Protein AF-A0A7C2HCQ6-F1 (afdb_monomer_lite)

Sequence (163 aa):
MRPAAFLVMFLLFVQFVPFASAVTVEEADDAVAHAGSDLGSAFAAVAEAEAAGADVSTLLAKLDIAGGFLSDAYAALKAGDYENAFSFAVACSGAVDGVAADAARLKLDAEEARAGSFVWALVGSSVGLVLLVVFGLLGWRLLRKWYFKRVLGMRPEVGGVSD

Foldseek 3Di:
DDVVVVVVVVVVVVVVPPPPPDQDLVNLVVLLVVLVVLLVVLVVLLVVLVVLVFDCVVLVVLSVVLVVLSVVLVVCSVVVNSVSNNVSSVVSNVSSVCSSVVSVVRSVVSVVVVVVVVVCVVVVVVVVVVVVVVCVVVVVVVCVVVVVVVVVVPPDPPPPDDD

Secondary structure (DSSP, 8-state):
--HHHHHHHHHHHHTTS----PPPHHHHHHHHHHHHHHHHHHHHHHHHHHHTT---HHHHHHHHHHHHHHHHHHHHHHHT-HHHHHHHHHHHHHHHTTHHHHHHHHHHHHHHHHHHHHHHHHHHHHHHHHHHHHHHHHHHHHHHHHHHHHHHT----------

Structure (mmCIF, N/CA/C/O backbone):
data_AF-A0A7C2HCQ6-F1
#
_entry.id   AF-A0A7C2HCQ6-F1
#
loop_
_atom_site.group_PDB
_atom_site.id
_atom_site.type_symbol
_atom_site.label_atom_id
_atom_site.label_alt_id
_atom_site.label_comp_id
_atom_site.label_asym_id
_atom_site.label_entity_id
_atom_site.label_seq_id
_atom_site.pdbx_PDB_ins_code
_atom_site.Cartn_x
_atom_site.Cartn_y
_atom_site.Cartn_z
_atom_site.occupancy
_atom_site.B_iso_or_equiv
_atom_site.auth_seq_id
_atom_site.auth_comp_id
_atom_site.auth_asym_id
_atom_site.auth_atom_id
_atom_site.pdbx_PDB_model_num
ATOM 1 N N . MET A 1 1 ? 53.998 -7.161 -37.633 1.00 54.50 1 MET A N 1
ATOM 2 C CA . MET A 1 1 ? 52.783 -7.263 -36.791 1.00 54.50 1 MET A CA 1
ATOM 3 C C . MET A 1 1 ? 51.918 -8.382 -37.352 1.00 54.50 1 MET A C 1
ATOM 5 O O . MET A 1 1 ? 51.656 -8.374 -38.546 1.00 54.50 1 MET A O 1
ATOM 9 N N . ARG A 1 2 ? 51.609 -9.417 -36.559 1.00 65.19 2 ARG A N 1
ATOM 10 C CA . ARG A 1 2 ? 50.979 -10.657 -37.053 1.00 65.19 2 ARG A CA 1
ATOM 11 C C . ARG A 1 2 ? 49.454 -10.457 -37.114 1.00 65.19 2 ARG A C 1
ATOM 13 O O . ARG A 1 2 ? 48.881 -10.189 -36.061 1.00 65.19 2 ARG A O 1
ATOM 20 N N . PRO A 1 3 ? 48.786 -10.612 -38.273 1.00 70.31 3 PRO A N 1
ATOM 21 C CA . PRO A 1 3 ? 47.335 -10.395 -38.402 1.00 70.31 3 PRO A CA 1
ATOM 22 C C . PRO A 1 3 ? 46.515 -11.334 -37.501 1.00 70.31 3 PRO A C 1
ATOM 24 O O . PRO A 1 3 ? 45.436 -10.977 -37.041 1.00 70.31 3 PRO A O 1
ATOM 27 N N . ALA A 1 4 ? 47.083 -12.493 -37.152 1.00 72.69 4 ALA A N 1
ATOM 28 C CA . ALA A 1 4 ? 46.506 -13.431 -36.196 1.00 72.69 4 ALA A CA 1
ATOM 29 C C . ALA A 1 4 ? 46.321 -12.835 -34.786 1.00 72.69 4 ALA A C 1
ATOM 31 O O . ALA A 1 4 ? 45.363 -13.179 -34.107 1.00 72.69 4 ALA A O 1
ATOM 32 N N . ALA A 1 5 ? 47.192 -11.917 -34.348 1.00 74.25 5 ALA A N 1
ATOM 33 C CA . ALA A 1 5 ? 47.087 -11.317 -33.017 1.00 74.25 5 ALA A CA 1
ATOM 34 C C . ALA A 1 5 ? 45.884 -10.366 -32.905 1.00 74.25 5 ALA A C 1
ATOM 36 O O . ALA A 1 5 ? 45.216 -10.342 -31.877 1.00 74.25 5 ALA A O 1
ATOM 37 N N . PHE A 1 6 ? 45.565 -9.639 -33.981 1.00 72.75 6 PHE A N 1
ATOM 38 C CA . PHE A 1 6 ? 44.369 -8.794 -34.040 1.00 72.75 6 PHE A CA 1
ATOM 39 C C . PHE A 1 6 ? 43.086 -9.625 -34.018 1.00 72.75 6 PHE A C 1
ATOM 41 O O . PHE A 1 6 ? 42.143 -9.270 -33.322 1.00 72.75 6 PHE A O 1
ATOM 48 N N . LEU A 1 7 ? 43.077 -10.755 -34.727 1.00 74.19 7 LEU A N 1
ATOM 49 C CA . LEU A 1 7 ? 41.935 -11.670 -34.772 1.00 74.19 7 LEU A CA 1
ATOM 50 C C . LEU A 1 7 ? 41.643 -12.293 -33.400 1.00 74.19 7 LEU A C 1
ATOM 52 O O . LEU A 1 7 ? 40.492 -12.350 -32.980 1.00 74.19 7 LEU A O 1
ATOM 56 N N . VAL A 1 8 ? 42.689 -12.693 -32.672 1.00 76.56 8 VAL A N 1
ATOM 57 C CA . VAL A 1 8 ? 42.560 -13.231 -31.308 1.00 76.56 8 VAL A CA 1
ATOM 58 C C . VAL A 1 8 ? 42.100 -12.152 -30.325 1.00 76.56 8 VAL A C 1
ATOM 60 O O . VAL A 1 8 ? 41.233 -12.415 -29.497 1.00 76.56 8 VAL A O 1
ATOM 63 N N . MET A 1 9 ? 42.618 -10.925 -30.439 1.00 70.81 9 MET A N 1
ATOM 64 C CA . MET A 1 9 ? 42.192 -9.809 -29.589 1.00 70.81 9 MET A CA 1
ATOM 65 C C . MET A 1 9 ? 40.730 -9.415 -29.848 1.00 70.81 9 MET A C 1
ATOM 67 O O . MET A 1 9 ? 39.992 -9.161 -28.902 1.00 70.81 9 MET A O 1
ATOM 71 N N . PHE A 1 10 ? 40.291 -9.430 -31.110 1.00 71.75 10 PHE A N 1
ATOM 72 C CA . PHE A 1 10 ? 38.901 -9.174 -31.491 1.00 71.75 10 PHE A CA 1
ATOM 73 C C . PHE A 1 10 ? 37.954 -10.265 -30.969 1.00 71.75 10 PHE A C 1
ATOM 75 O O . PHE A 1 10 ? 36.915 -9.952 -30.397 1.00 71.75 10 PHE A O 1
ATOM 82 N N . LEU A 1 11 ? 38.342 -11.542 -31.076 1.00 71.44 11 LEU A N 1
ATOM 83 C CA . LEU A 1 11 ? 37.563 -12.664 -30.540 1.00 71.44 11 LEU A CA 1
ATOM 84 C C . LEU A 1 11 ? 37.445 -12.632 -29.009 1.00 71.44 11 LEU A C 1
ATOM 86 O O . LEU A 1 11 ? 36.380 -12.940 -28.485 1.00 71.44 11 LEU A O 1
ATOM 90 N N . LEU A 1 12 ? 38.496 -12.222 -28.292 1.00 66.56 12 LEU A N 1
ATOM 91 C CA . LEU A 1 12 ? 38.440 -12.035 -26.837 1.00 66.56 12 LEU A CA 1
ATOM 92 C C . LEU A 1 12 ? 37.546 -10.852 -26.434 1.00 66.56 12 LEU A C 1
ATOM 94 O O . LEU A 1 12 ? 36.890 -10.915 -25.399 1.00 66.56 12 LEU A O 1
ATOM 98 N N . PHE A 1 13 ? 37.479 -9.804 -27.257 1.00 61.22 13 PHE A N 1
ATOM 99 C CA . PHE A 1 13 ? 36.619 -8.644 -27.012 1.00 61.22 13 PHE A CA 1
ATOM 100 C C . PHE A 1 13 ? 35.128 -8.981 -27.182 1.00 61.22 13 PHE A C 1
ATOM 102 O O . PHE A 1 13 ? 34.304 -8.514 -26.403 1.00 61.22 13 PHE A O 1
ATOM 109 N N . VAL A 1 14 ? 34.784 -9.854 -28.139 1.00 63.81 14 VAL A N 1
ATOM 110 C CA . VAL A 1 14 ? 33.405 -10.345 -28.349 1.00 63.81 14 VAL A CA 1
ATOM 111 C C . VAL A 1 14 ? 32.900 -11.175 -27.159 1.00 63.81 14 VAL A C 1
ATOM 113 O O . VAL A 1 14 ? 31.718 -11.119 -26.841 1.00 63.81 14 VAL A O 1
ATOM 116 N N . GLN A 1 15 ? 33.787 -11.887 -26.455 1.00 60.22 15 GLN A N 1
ATOM 117 C CA . GLN A 1 15 ? 33.441 -12.648 -25.240 1.00 60.22 15 GLN A CA 1
ATOM 118 C C . GLN A 1 15 ? 33.200 -11.754 -24.011 1.00 60.22 15 GLN A C 1
ATOM 120 O O . GLN A 1 15 ? 32.630 -12.210 -23.024 1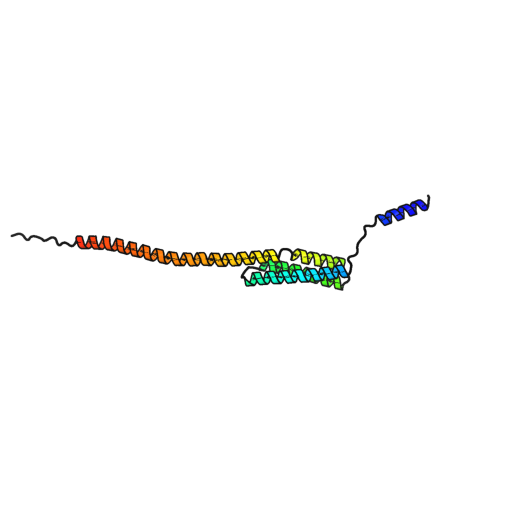.00 60.22 15 GLN A O 1
ATOM 125 N N . PHE A 1 16 ? 33.649 -10.496 -24.055 1.00 57.06 16 PHE A N 1
ATOM 126 C CA . PHE A 1 16 ? 33.486 -9.515 -22.978 1.00 57.06 16 PHE A CA 1
ATOM 127 C C . PHE A 1 16 ? 32.298 -8.575 -23.185 1.00 57.06 16 PHE A C 1
ATOM 129 O O . PHE A 1 16 ? 32.064 -7.708 -22.343 1.00 57.06 16 PHE A O 1
ATOM 136 N N . VAL A 1 17 ? 31.548 -8.726 -24.281 1.00 61.12 17 VAL A N 1
ATOM 137 C CA . VAL A 1 17 ? 30.305 -7.978 -24.459 1.00 61.12 17 VAL A CA 1
ATOM 138 C C . VAL A 1 17 ? 29.316 -8.518 -23.423 1.00 61.12 17 VAL A C 1
ATOM 140 O O . VAL A 1 17 ? 28.982 -9.704 -23.490 1.00 61.12 17 VAL A O 1
ATOM 143 N N . PRO A 1 18 ? 28.866 -7.709 -22.443 1.00 58.19 18 PRO A N 1
ATOM 144 C CA . PRO A 1 18 ? 27.803 -8.143 -21.556 1.00 58.19 18 PRO A CA 1
ATOM 145 C C . PRO A 1 18 ? 26.610 -8.502 -22.438 1.00 58.19 18 PRO A C 1
ATOM 147 O O . PRO A 1 18 ? 26.225 -7.726 -23.314 1.00 58.19 18 PRO A O 1
ATOM 150 N N . PHE A 1 19 ? 26.082 -9.707 -22.248 1.00 49.09 19 PHE A N 1
ATOM 151 C CA . PHE A 1 19 ? 24.878 -10.164 -22.920 1.00 49.09 19 PHE A CA 1
ATOM 152 C C . PHE A 1 19 ? 23.746 -9.234 -22.475 1.00 49.09 19 PHE A C 1
ATOM 154 O O . PHE A 1 19 ? 23.185 -9.394 -21.395 1.00 49.09 19 PHE A O 1
ATOM 161 N N . ALA A 1 20 ? 23.493 -8.187 -23.258 1.00 56.12 20 ALA A N 1
ATOM 162 C CA . ALA A 1 20 ? 22.317 -7.357 -23.110 1.00 56.12 20 ALA A CA 1
ATOM 163 C C . ALA A 1 20 ? 21.147 -8.231 -23.559 1.00 56.12 20 ALA A C 1
ATOM 165 O O . ALA A 1 20 ? 20.859 -8.336 -24.751 1.00 56.12 20 ALA A O 1
ATOM 166 N N . SER A 1 21 ? 20.553 -8.951 -22.609 1.00 57.12 21 SER A N 1
ATOM 167 C CA . SER A 1 21 ? 19.263 -9.590 -22.820 1.00 57.12 21 SER A CA 1
ATOM 168 C C . SER A 1 21 ? 18.273 -8.469 -23.090 1.00 57.12 21 SER A C 1
ATOM 170 O O . SER A 1 21 ? 17.903 -7.746 -22.173 1.00 57.12 21 SER 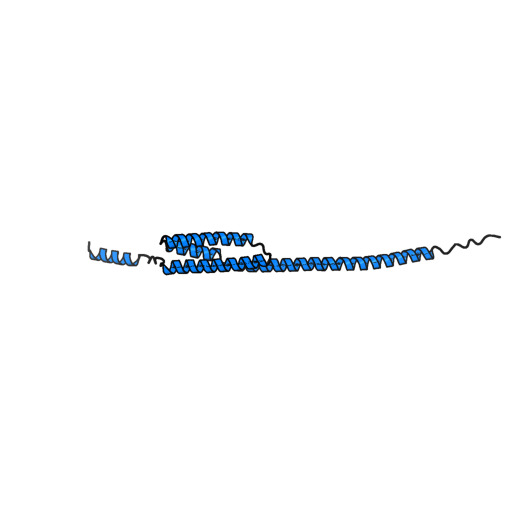A O 1
ATOM 172 N N . ALA A 1 22 ? 17.916 -8.269 -24.355 1.00 66.88 22 ALA A N 1
ATOM 173 C CA . ALA A 1 22 ? 16.817 -7.387 -24.696 1.00 66.88 22 ALA A CA 1
ATOM 174 C C . ALA A 1 22 ? 15.544 -7.983 -24.090 1.00 66.88 22 ALA A C 1
ATOM 176 O O . ALA A 1 22 ? 15.265 -9.164 -24.327 1.00 66.88 22 ALA A O 1
ATOM 177 N N . VAL A 1 23 ? 14.804 -7.186 -23.318 1.00 71.62 23 VAL A N 1
ATOM 178 C CA . VAL A 1 23 ? 13.486 -7.588 -22.820 1.00 71.62 23 VAL A CA 1
ATOM 179 C C . VAL A 1 23 ? 12.628 -8.003 -24.010 1.00 71.62 23 VAL A C 1
ATOM 181 O O . VAL A 1 23 ? 12.484 -7.262 -24.991 1.00 71.62 23 VAL A O 1
ATOM 184 N N . THR A 1 24 ? 12.098 -9.222 -23.951 1.00 81.75 24 THR A N 1
ATOM 185 C CA . THR A 1 24 ? 11.245 -9.734 -25.019 1.00 81.75 24 THR A CA 1
ATOM 186 C C . THR A 1 24 ? 9.865 -9.086 -24.959 1.00 81.75 24 THR A C 1
ATOM 188 O O . THR A 1 24 ? 9.404 -8.640 -23.910 1.00 81.75 24 THR A O 1
ATOM 191 N N . VAL A 1 25 ? 9.179 -9.045 -26.102 1.00 83.38 25 VAL A N 1
ATOM 192 C CA . VAL A 1 25 ? 7.797 -8.543 -26.174 1.00 83.38 25 VAL A CA 1
ATOM 193 C C . VAL A 1 25 ? 6.884 -9.321 -25.225 1.00 83.38 25 VAL A C 1
ATOM 195 O O . VAL A 1 25 ? 6.037 -8.725 -24.574 1.00 83.38 25 VAL A O 1
ATOM 198 N N . GLU A 1 26 ? 7.091 -10.637 -25.130 1.00 86.31 26 GLU A N 1
ATOM 199 C CA . GLU A 1 26 ? 6.330 -11.525 -24.249 1.00 86.31 26 GLU A CA 1
ATOM 200 C C . GLU A 1 26 ? 6.593 -11.221 -22.767 1.00 86.31 26 GLU A C 1
ATOM 202 O O . GLU A 1 26 ? 5.637 -11.127 -22.007 1.00 86.31 26 GLU A O 1
ATOM 207 N N . GLU A 1 27 ? 7.845 -10.981 -22.355 1.00 85.31 27 GLU A N 1
ATOM 208 C CA . GLU A 1 27 ? 8.156 -10.578 -20.971 1.00 85.31 27 GLU A CA 1
ATOM 209 C C . GLU A 1 27 ? 7.565 -9.220 -20.596 1.00 85.31 27 GLU A C 1
ATOM 211 O O . GLU A 1 27 ? 7.080 -9.049 -19.479 1.00 85.31 27 GLU A O 1
ATOM 216 N N . ALA A 1 28 ? 7.600 -8.246 -21.507 1.00 85.44 28 ALA A N 1
ATOM 217 C CA . ALA A 1 28 ? 7.019 -6.935 -21.246 1.00 85.44 28 ALA A CA 1
ATOM 218 C C . ALA A 1 28 ? 5.486 -7.000 -21.141 1.00 85.44 28 ALA A C 1
ATOM 220 O O . ALA A 1 28 ? 4.910 -6.362 -20.261 1.00 85.44 28 ALA A O 1
ATOM 221 N N . ASP A 1 29 ? 4.828 -7.777 -22.006 1.00 89.75 29 ASP A N 1
ATOM 222 C CA . ASP A 1 29 ? 3.371 -7.948 -21.982 1.00 89.75 29 ASP A CA 1
ATOM 223 C C . ASP A 1 29 ? 2.913 -8.702 -20.723 1.00 89.75 29 ASP A C 1
ATOM 225 O O . ASP A 1 29 ? 1.985 -8.258 -20.043 1.00 89.75 29 ASP A O 1
ATOM 229 N N . ASP A 1 30 ? 3.622 -9.772 -20.346 1.00 91.88 30 ASP A N 1
ATOM 230 C CA . ASP A 1 30 ? 3.338 -10.538 -19.127 1.00 91.88 30 ASP A CA 1
ATOM 231 C C . ASP A 1 30 ? 3.549 -9.687 -17.864 1.00 91.88 30 ASP A C 1
ATOM 233 O O . ASP A 1 30 ? 2.696 -9.667 -16.975 1.00 91.88 30 ASP A O 1
ATOM 237 N N . ALA A 1 31 ? 4.620 -8.885 -17.811 1.00 89.62 31 ALA A N 1
ATOM 238 C CA . ALA A 1 31 ? 4.866 -7.969 -16.698 1.00 89.62 31 ALA A CA 1
ATOM 239 C C . ALA A 1 31 ? 3.762 -6.906 -16.558 1.00 89.62 31 ALA A C 1
ATOM 241 O O . ALA A 1 31 ? 3.304 -6.633 -15.446 1.00 89.62 31 ALA A O 1
ATOM 242 N N . VAL A 1 32 ? 3.301 -6.318 -17.669 1.00 91.00 32 VAL A N 1
ATOM 243 C CA . VAL A 1 32 ? 2.204 -5.333 -17.663 1.00 91.00 32 VAL A CA 1
ATOM 244 C C . VAL A 1 32 ? 0.883 -5.977 -17.236 1.00 91.00 32 VAL A C 1
ATOM 246 O O . VAL A 1 32 ? 0.141 -5.392 -16.439 1.00 91.00 32 VAL A O 1
ATOM 249 N N . ALA A 1 33 ? 0.590 -7.184 -17.721 1.00 93.31 33 ALA A N 1
ATOM 250 C CA . ALA A 1 33 ? -0.592 -7.937 -17.316 1.00 93.31 33 ALA A CA 1
ATOM 251 C C . ALA A 1 33 ? -0.562 -8.277 -15.816 1.00 93.31 33 ALA A C 1
ATOM 253 O O . ALA A 1 33 ? -1.567 -8.089 -15.121 1.00 93.31 33 ALA A O 1
ATOM 254 N N . HIS A 1 34 ? 0.593 -8.712 -15.306 1.00 92.00 34 HIS A N 1
ATOM 255 C CA . HIS A 1 34 ? 0.792 -9.015 -13.892 1.00 92.00 34 HIS A CA 1
ATOM 256 C C . HIS A 1 34 ? 0.593 -7.775 -13.015 1.00 92.00 34 HIS A C 1
ATOM 258 O O . HIS A 1 34 ? -0.248 -7.788 -12.117 1.00 92.00 34 HIS A O 1
ATOM 264 N N . ALA A 1 35 ? 1.245 -6.663 -13.364 1.00 90.88 35 ALA A N 1
ATOM 265 C CA . ALA A 1 35 ? 1.095 -5.391 -12.661 1.00 90.88 35 ALA A CA 1
ATOM 266 C C . ALA A 1 35 ? -0.362 -4.893 -12.649 1.00 90.88 35 ALA A C 1
ATOM 268 O O . ALA A 1 35 ? -0.831 -4.334 -11.657 1.00 90.88 35 ALA A O 1
ATOM 269 N N . GLY A 1 36 ? -1.109 -5.110 -13.737 1.00 91.69 36 GLY A N 1
ATOM 270 C CA . GLY A 1 36 ? -2.535 -4.788 -13.801 1.00 91.69 36 GLY A CA 1
ATOM 271 C C . GLY A 1 36 ? -3.388 -5.639 -12.856 1.00 91.69 36 GLY A C 1
ATOM 272 O O . GLY A 1 36 ? -4.297 -5.115 -12.206 1.00 91.69 36 GLY A O 1
ATOM 273 N N . SER A 1 37 ? -3.083 -6.934 -12.747 1.00 93.06 37 SER A N 1
ATOM 274 C CA . SER A 1 37 ? -3.729 -7.834 -11.785 1.00 93.06 37 SER A CA 1
ATOM 275 C C . SER A 1 37 ? -3.427 -7.422 -10.342 1.00 93.06 37 SER A C 1
ATOM 277 O O . SER A 1 37 ? -4.347 -7.333 -9.524 1.00 93.06 37 SER A O 1
ATOM 279 N N . ASP A 1 38 ? -2.167 -7.109 -10.038 1.00 90.81 38 ASP A N 1
ATOM 280 C CA . ASP A 1 38 ? -1.737 -6.694 -8.702 1.00 90.81 38 ASP A CA 1
ATOM 281 C C . ASP A 1 38 ? -2.415 -5.389 -8.284 1.00 90.81 38 ASP A C 1
ATOM 283 O O . ASP A 1 38 ? -3.009 -5.314 -7.203 1.00 90.81 38 ASP A O 1
ATOM 287 N N . LEU A 1 39 ? -2.438 -4.398 -9.180 1.00 91.88 39 LEU A N 1
ATOM 288 C CA . LEU A 1 39 ? -3.133 -3.130 -8.966 1.00 91.88 39 LEU A CA 1
ATOM 289 C C . LEU A 1 39 ? -4.631 -3.345 -8.722 1.00 91.88 39 LEU A C 1
ATOM 291 O O . LEU A 1 39 ? -5.192 -2.781 -7.780 1.00 91.88 39 LEU A O 1
ATOM 295 N N . GLY A 1 40 ? -5.278 -4.198 -9.522 1.00 91.69 40 GLY A N 1
ATOM 296 C CA . GLY A 1 40 ? -6.686 -4.551 -9.340 1.00 91.69 40 GLY A CA 1
ATOM 297 C C . GLY A 1 40 ? -6.966 -5.210 -7.985 1.00 91.69 40 GLY A C 1
ATOM 298 O O . GLY A 1 40 ? -7.949 -4.871 -7.321 1.00 91.69 40 GLY A O 1
ATOM 299 N N . SER A 1 41 ? -6.081 -6.103 -7.535 1.00 90.94 41 SER A N 1
ATOM 300 C CA . SER A 1 41 ? -6.196 -6.752 -6.224 1.00 90.94 41 SER A CA 1
ATOM 301 C C . SER A 1 41 ? -6.002 -5.766 -5.063 1.00 90.94 41 SER A C 1
ATOM 303 O O . SER A 1 41 ? -6.741 -5.814 -4.076 1.00 90.94 41 SER A O 1
ATOM 305 N N . ALA A 1 42 ? -5.079 -4.811 -5.206 1.00 90.62 42 ALA A N 1
ATOM 306 C CA . ALA A 1 42 ? -4.837 -3.771 -4.216 1.00 90.62 42 ALA A CA 1
ATOM 307 C C . ALA A 1 42 ? -6.030 -2.804 -4.109 1.00 90.62 42 ALA A C 1
ATOM 309 O O . ALA A 1 42 ? -6.439 -2.465 -2.997 1.00 90.62 42 ALA A O 1
ATOM 310 N N . PHE A 1 43 ? -6.652 -2.428 -5.234 1.00 91.38 43 PHE A N 1
ATOM 311 C CA . PHE A 1 43 ? -7.901 -1.655 -5.228 1.00 91.38 43 PHE A CA 1
ATOM 312 C C . PHE A 1 43 ? -9.031 -2.388 -4.500 1.00 91.38 43 PHE A C 1
ATOM 314 O O . PHE A 1 43 ? -9.747 -1.769 -3.713 1.00 91.38 43 PHE A O 1
ATOM 321 N N . ALA A 1 44 ? -9.181 -3.697 -4.725 1.00 92.19 44 ALA A N 1
ATOM 322 C CA . ALA A 1 44 ? -10.194 -4.495 -4.038 1.00 92.19 44 ALA A CA 1
ATOM 323 C C . ALA A 1 44 ? -9.968 -4.508 -2.515 1.00 92.19 44 ALA A C 1
ATOM 325 O O . ALA A 1 44 ? -10.905 -4.270 -1.753 1.00 92.19 44 ALA A O 1
ATOM 326 N N . ALA A 1 45 ? -8.722 -4.692 -2.068 1.00 90.12 45 ALA A N 1
ATOM 327 C CA . ALA A 1 45 ? -8.376 -4.657 -0.646 1.00 90.12 45 ALA A CA 1
ATOM 328 C C . ALA A 1 45 ? -8.657 -3.285 -0.004 1.00 90.12 45 ALA A C 1
ATOM 330 O O . ALA A 1 45 ? -9.186 -3.211 1.107 1.00 90.12 45 ALA A O 1
ATOM 331 N N . VAL A 1 46 ? -8.347 -2.191 -0.708 1.00 90.69 46 VAL A N 1
ATOM 332 C CA . VAL A 1 46 ? -8.634 -0.829 -0.234 1.00 90.69 46 VAL A CA 1
ATOM 333 C C . VAL A 1 46 ? -10.138 -0.567 -0.160 1.00 90.69 46 VAL A C 1
ATOM 335 O O . VAL A 1 46 ? -10.603 -0.022 0.839 1.00 90.69 46 VAL A O 1
ATOM 338 N N . ALA A 1 47 ? -10.914 -1.021 -1.146 1.00 90.81 47 ALA A N 1
ATOM 339 C CA . ALA A 1 47 ? -12.371 -0.902 -1.122 1.00 90.81 47 ALA A CA 1
ATOM 340 C C . ALA A 1 47 ? -12.999 -1.667 0.059 1.00 90.81 47 ALA A C 1
ATOM 342 O O . ALA A 1 47 ? -13.944 -1.185 0.685 1.00 90.81 47 ALA A O 1
ATOM 343 N N . GLU A 1 48 ? -12.461 -2.837 0.418 1.00 89.00 48 GLU A N 1
ATOM 344 C CA . GLU A 1 48 ? -12.900 -3.563 1.615 1.00 89.00 48 GLU A CA 1
ATOM 345 C C . GLU A 1 48 ? -12.575 -2.824 2.921 1.00 89.00 48 GLU A C 1
ATOM 347 O O . GLU A 1 48 ? -13.373 -2.864 3.862 1.00 89.00 48 GLU A O 1
ATOM 352 N N . ALA A 1 49 ? -11.417 -2.164 2.997 1.00 86.44 49 ALA A N 1
ATOM 353 C CA . ALA A 1 49 ? -11.038 -1.356 4.154 1.00 86.44 49 ALA A CA 1
ATOM 354 C C . ALA A 1 49 ? -11.926 -0.107 4.289 1.00 86.44 49 ALA A C 1
ATOM 356 O O . ALA A 1 49 ? -12.392 0.207 5.386 1.00 86.44 49 ALA A O 1
ATOM 357 N N . GLU A 1 50 ? -12.239 0.557 3.174 1.00 89.00 50 GLU A N 1
ATOM 358 C CA . GLU A 1 50 ? -13.180 1.680 3.137 1.00 89.00 50 GLU A CA 1
ATOM 359 C C . GLU A 1 50 ? -14.590 1.246 3.564 1.00 89.00 50 GLU A C 1
ATOM 361 O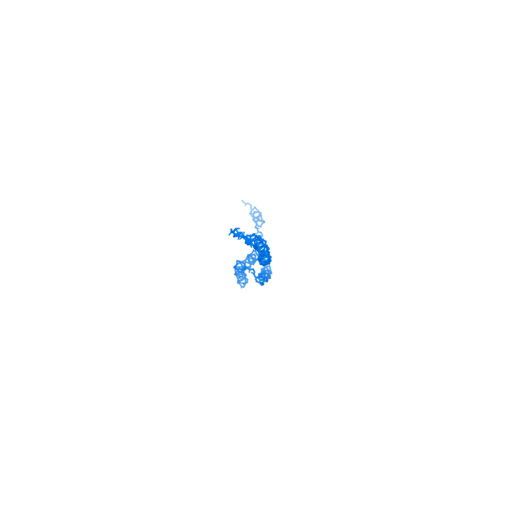 O . GLU A 1 50 ? -15.228 1.916 4.376 1.00 89.00 50 GLU A O 1
ATOM 366 N N . ALA A 1 51 ? -15.062 0.083 3.097 1.00 86.50 51 ALA A N 1
ATOM 367 C CA . ALA A 1 51 ? -16.357 -0.472 3.495 1.00 86.50 51 ALA A CA 1
ATOM 368 C C . ALA A 1 51 ? -16.445 -0.763 5.006 1.00 86.50 51 ALA A C 1
ATOM 370 O O . ALA A 1 51 ? -17.528 -0.688 5.595 1.00 86.50 51 ALA A O 1
ATOM 371 N N . ALA A 1 52 ? -15.312 -1.058 5.651 1.00 84.12 52 ALA A N 1
ATOM 372 C CA . ALA A 1 52 ? -15.213 -1.190 7.104 1.00 84.12 52 ALA A CA 1
ATOM 373 C C . ALA A 1 52 ? -15.177 0.164 7.846 1.00 84.12 52 ALA A C 1
ATOM 375 O O . ALA A 1 52 ? -15.299 0.196 9.073 1.00 84.12 52 ALA A O 1
ATOM 376 N N . GLY A 1 53 ? -15.079 1.279 7.117 1.00 81.56 53 GLY A N 1
ATOM 377 C CA . GLY A 1 53 ? -15.029 2.640 7.650 1.00 81.56 53 GLY A CA 1
ATOM 378 C C . GLY A 1 53 ? -13.615 3.139 7.946 1.00 81.56 53 GLY A C 1
ATOM 379 O O . GLY A 1 53 ? -13.470 4.084 8.722 1.00 81.56 53 GLY A O 1
ATOM 380 N N . ALA A 1 54 ? -12.585 2.508 7.379 1.00 86.94 54 ALA A N 1
ATOM 381 C CA . ALA A 1 54 ? -11.209 2.956 7.540 1.00 86.94 54 ALA A CA 1
ATOM 382 C C . ALA A 1 54 ? -10.879 4.154 6.631 1.00 86.94 54 ALA A C 1
ATOM 384 O O . ALA A 1 54 ? -11.416 4.280 5.531 1.00 86.94 54 ALA A O 1
ATOM 385 N N . ASP A 1 55 ? -9.968 5.026 7.076 1.00 87.12 55 ASP A N 1
ATOM 386 C CA . ASP A 1 55 ? -9.461 6.126 6.249 1.00 87.12 55 ASP A CA 1
ATOM 387 C C . ASP A 1 55 ? -8.454 5.594 5.225 1.00 87.12 55 ASP A C 1
ATOM 389 O O . ASP A 1 55 ? -7.313 5.261 5.549 1.00 87.12 55 ASP A O 1
ATOM 393 N N . VAL A 1 56 ? -8.896 5.517 3.974 1.00 91.31 56 VAL A N 1
ATOM 394 C CA . VAL A 1 56 ? -8.112 4.996 2.851 1.00 91.31 56 VAL A CA 1
ATOM 395 C C . VAL A 1 56 ? -7.420 6.083 2.032 1.00 91.31 56 VAL A C 1
ATOM 397 O O . VAL A 1 56 ? -6.760 5.762 1.046 1.00 91.31 56 VAL A O 1
ATOM 400 N N . SER A 1 57 ? -7.516 7.361 2.416 1.00 89.56 57 SER A N 1
ATOM 401 C CA . SER A 1 57 ? -7.050 8.497 1.597 1.00 89.56 57 SER A CA 1
ATOM 402 C C . SER A 1 57 ? -5.581 8.373 1.174 1.00 89.56 57 SER A C 1
ATOM 404 O O . SER A 1 57 ? -5.209 8.682 0.041 1.00 89.56 57 SER A O 1
ATOM 406 N N . THR A 1 58 ? -4.733 7.883 2.079 1.00 88.12 58 THR A N 1
ATOM 407 C CA . THR A 1 58 ? -3.299 7.690 1.828 1.00 88.12 58 THR A CA 1
ATOM 408 C C . THR A 1 58 ? -3.016 6.493 0.919 1.00 88.12 58 THR A C 1
ATOM 410 O O . THR A 1 58 ? -2.104 6.561 0.096 1.00 88.12 58 THR A O 1
ATOM 413 N N . LEU A 1 59 ? -3.803 5.417 1.020 1.00 88.94 59 LEU A N 1
ATOM 414 C CA . LEU A 1 59 ? -3.683 4.243 0.151 1.00 88.94 59 LEU A CA 1
ATOM 415 C C . LEU A 1 59 ? -4.215 4.539 -1.251 1.00 88.94 59 LEU A C 1
ATOM 417 O O . LEU A 1 59 ? -3.608 4.117 -2.232 1.00 88.94 59 LEU A O 1
ATOM 421 N N . LEU A 1 60 ? -5.294 5.316 -1.353 1.00 91.25 60 LEU A N 1
ATOM 422 C CA . LEU A 1 60 ? -5.857 5.741 -2.629 1.00 91.25 60 LEU A CA 1
ATOM 423 C C . LEU A 1 60 ? -4.857 6.594 -3.425 1.00 91.25 60 LEU A C 1
ATOM 425 O O . LEU A 1 60 ? -4.702 6.399 -4.625 1.00 91.25 60 LEU A O 1
ATOM 429 N N . ALA A 1 61 ? -4.115 7.480 -2.751 1.00 90.38 61 ALA A N 1
ATOM 430 C CA . ALA A 1 61 ? -3.051 8.261 -3.383 1.00 90.38 61 ALA A CA 1
ATOM 431 C C . ALA A 1 61 ? -1.898 7.380 -3.903 1.00 90.38 61 ALA A C 1
ATOM 433 O O . ALA A 1 61 ? -1.360 7.643 -4.976 1.00 90.38 61 ALA A O 1
ATOM 434 N N . LYS A 1 62 ? -1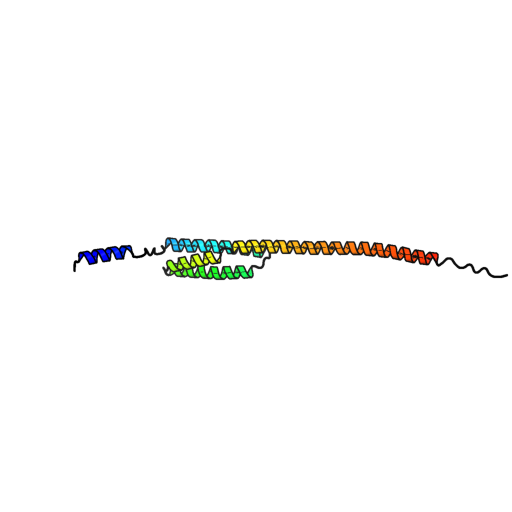.525 6.314 -3.177 1.00 89.44 62 LYS A N 1
ATOM 435 C CA . LYS A 1 62 ? -0.524 5.340 -3.655 1.00 89.44 62 LYS A CA 1
ATOM 436 C C . LYS A 1 62 ? -1.022 4.579 -4.890 1.00 89.44 62 LYS A C 1
ATOM 438 O O . LYS A 1 62 ? -0.264 4.397 -5.839 1.00 89.44 62 LYS A O 1
ATOM 443 N N . LEU A 1 63 ? -2.291 4.170 -4.886 1.00 92.38 63 LEU A N 1
ATOM 444 C CA . LEU A 1 63 ? -2.933 3.483 -6.009 1.00 92.38 63 LEU A CA 1
ATOM 445 C C . LEU A 1 63 ? -3.028 4.366 -7.260 1.00 92.38 63 LEU A C 1
ATOM 447 O O . LEU A 1 63 ? -2.833 3.868 -8.364 1.00 92.38 63 LEU A O 1
ATOM 451 N N . ASP A 1 64 ? -3.278 5.666 -7.096 1.00 93.94 64 ASP A N 1
ATOM 452 C CA . ASP A 1 64 ? -3.292 6.632 -8.201 1.00 93.94 64 ASP A CA 1
ATOM 453 C C . ASP A 1 64 ? -1.911 6.742 -8.873 1.00 93.94 64 ASP A C 1
ATOM 455 O O . ASP A 1 64 ? -1.790 6.629 -10.094 1.00 93.94 64 ASP A O 1
ATOM 459 N N . ILE A 1 65 ? -0.846 6.836 -8.067 1.00 92.44 65 ILE A N 1
ATOM 460 C CA . ILE A 1 65 ? 0.541 6.828 -8.560 1.00 92.44 65 ILE A CA 1
ATOM 461 C C . ILE A 1 65 ? 0.845 5.522 -9.313 1.00 92.44 65 ILE A C 1
ATOM 463 O O . ILE A 1 65 ? 1.412 5.554 -10.406 1.00 92.44 65 ILE A O 1
ATOM 467 N N . ALA A 1 66 ? 0.441 4.374 -8.762 1.00 92.81 66 ALA A N 1
ATOM 468 C CA . ALA A 1 66 ? 0.627 3.076 -9.408 1.00 92.81 66 ALA A CA 1
ATOM 469 C C . ALA A 1 66 ? -0.154 2.952 -10.731 1.00 92.81 66 ALA A C 1
ATOM 471 O O . ALA A 1 66 ? 0.376 2.445 -11.721 1.00 92.81 66 ALA A O 1
ATOM 472 N N . GLY A 1 67 ? -1.378 3.486 -10.792 1.00 92.19 67 GLY A N 1
ATOM 473 C CA . GLY A 1 67 ? -2.164 3.577 -12.025 1.00 92.19 67 GLY A CA 1
ATOM 474 C C . GLY A 1 67 ? -1.497 4.441 -13.101 1.00 92.19 67 GLY A C 1
ATOM 475 O O . GLY A 1 67 ? -1.578 4.116 -14.291 1.00 92.19 67 GLY A O 1
ATOM 476 N N . GLY A 1 68 ? -0.779 5.490 -12.688 1.00 93.25 68 GLY A N 1
ATOM 477 C CA . GLY A 1 68 ? 0.096 6.274 -13.561 1.00 93.25 68 GLY A CA 1
ATOM 478 C C . GLY A 1 68 ? 1.189 5.416 -14.200 1.00 93.25 68 GLY A C 1
ATOM 479 O O . GLY A 1 68 ? 1.279 5.359 -15.426 1.00 93.25 68 GLY A O 1
ATOM 480 N N . PHE A 1 69 ? 1.939 4.657 -13.393 1.00 92.56 69 PHE A N 1
ATOM 481 C CA . PHE A 1 69 ? 2.979 3.755 -13.905 1.00 92.56 69 PHE A CA 1
ATOM 482 C C . PHE A 1 69 ? 2.430 2.691 -14.856 1.00 92.56 69 PHE A C 1
ATOM 484 O O . PHE A 1 69 ? 3.037 2.429 -15.892 1.00 92.56 69 PHE A O 1
ATOM 491 N N . LEU A 1 70 ? 1.268 2.103 -14.559 1.00 92.25 70 LEU A N 1
ATOM 492 C CA . LEU A 1 70 ? 0.648 1.127 -15.458 1.00 92.25 70 LEU A CA 1
ATOM 493 C C . LEU A 1 70 ? 0.251 1.762 -16.802 1.00 92.25 70 LEU A C 1
ATOM 495 O O . LEU A 1 70 ? 0.417 1.151 -17.858 1.00 92.25 70 LEU A O 1
ATOM 499 N N . SER A 1 71 ? -0.248 2.999 -16.774 1.00 95.00 71 SER A N 1
ATOM 500 C CA . SER A 1 71 ? -0.611 3.743 -17.985 1.00 95.00 71 SER A CA 1
ATOM 501 C C . SER A 1 71 ? 0.613 4.039 -18.855 1.00 95.00 71 SER A C 1
ATOM 503 O O . SER A 1 71 ? 0.564 3.830 -20.072 1.00 95.00 71 SER A O 1
ATOM 505 N N . ASP A 1 72 ? 1.719 4.451 -18.234 1.00 93.81 72 ASP A N 1
ATOM 506 C CA . ASP A 1 72 ? 2.999 4.672 -18.912 1.00 93.81 72 ASP A CA 1
ATOM 507 C C . ASP A 1 72 ? 3.577 3.361 -19.466 1.00 93.81 72 ASP A C 1
ATOM 509 O O . ASP A 1 72 ? 4.080 3.334 -20.592 1.00 93.81 72 ASP A O 1
ATOM 513 N N . ALA A 1 73 ? 3.419 2.249 -18.742 1.00 91.31 73 ALA A N 1
ATOM 514 C CA . ALA A 1 73 ? 3.826 0.925 -19.204 1.00 91.31 73 ALA A CA 1
ATOM 515 C C . ALA A 1 73 ? 3.065 0.503 -20.474 1.00 91.31 73 ALA A C 1
ATOM 517 O O . ALA A 1 73 ? 3.680 0.095 -21.461 1.00 91.31 73 ALA A O 1
ATOM 518 N N . TYR A 1 74 ? 1.738 0.684 -20.506 1.00 92.50 74 TYR A N 1
ATOM 519 C CA . TYR A 1 74 ? 0.927 0.433 -21.706 1.00 92.50 74 TYR A CA 1
ATOM 520 C C . TYR A 1 74 ? 1.295 1.356 -22.875 1.00 92.50 74 TYR A C 1
ATOM 522 O O . TYR A 1 74 ? 1.238 0.935 -24.036 1.00 92.50 74 TYR A O 1
ATOM 530 N N . ALA A 1 75 ? 1.646 2.614 -22.599 1.00 93.75 75 ALA A N 1
ATOM 531 C CA . ALA A 1 75 ? 2.086 3.554 -23.626 1.00 93.75 75 ALA A CA 1
ATOM 532 C C . ALA A 1 75 ? 3.435 3.132 -24.233 1.00 93.75 75 ALA A C 1
ATOM 534 O O . ALA A 1 75 ? 3.564 3.103 -25.460 1.00 93.75 75 ALA A O 1
ATOM 535 N N . ALA A 1 76 ? 4.398 2.737 -23.396 1.00 89.62 76 ALA A N 1
ATOM 536 C CA . ALA A 1 76 ? 5.702 2.230 -23.819 1.00 89.62 76 ALA A CA 1
ATOM 537 C C . ALA A 1 76 ? 5.577 0.921 -24.620 1.00 89.62 76 ALA A C 1
ATOM 539 O O . ALA A 1 76 ? 6.170 0.796 -25.694 1.00 89.62 76 ALA A O 1
ATOM 540 N N . LEU A 1 77 ? 4.709 -0.000 -24.184 1.00 89.50 77 LEU A N 1
ATOM 541 C CA . LEU A 1 77 ? 4.443 -1.259 -24.887 1.00 89.50 77 LEU A CA 1
ATOM 542 C C . LEU A 1 77 ? 3.890 -1.016 -26.301 1.00 89.50 77 LEU A C 1
ATOM 544 O O . LEU A 1 77 ? 4.345 -1.620 -27.272 1.00 89.50 77 LEU A O 1
ATOM 548 N N . LYS A 1 78 ? 2.959 -0.063 -26.446 1.00 90.25 78 LYS A N 1
ATOM 549 C CA . LYS A 1 78 ? 2.423 0.352 -27.756 1.00 90.25 78 LYS A CA 1
ATOM 550 C C . LYS A 1 78 ? 3.452 1.064 -28.634 1.00 90.25 78 LYS A C 1
ATOM 552 O O . LYS A 1 78 ? 3.351 0.985 -29.856 1.00 90.25 78 LYS A O 1
ATOM 557 N N . ALA A 1 79 ? 4.410 1.762 -28.031 1.00 91.38 79 ALA A N 1
ATOM 558 C CA . ALA A 1 79 ? 5.504 2.419 -28.741 1.00 91.38 79 ALA A CA 1
ATOM 559 C C . ALA A 1 79 ? 6.612 1.440 -29.183 1.00 91.38 79 ALA A C 1
ATOM 561 O O . ALA A 1 79 ? 7.499 1.840 -29.937 1.00 91.38 79 ALA A O 1
ATOM 562 N N . GLY A 1 80 ? 6.555 0.173 -28.752 1.00 87.62 80 GLY A N 1
ATOM 563 C CA . GLY A 1 80 ? 7.597 -0.827 -29.003 1.00 87.62 80 GLY A CA 1
ATOM 564 C C . GLY A 1 80 ? 8.816 -0.685 -28.085 1.00 87.62 80 GLY A C 1
ATOM 565 O O . GLY A 1 80 ? 9.872 -1.240 -28.382 1.00 87.62 80 GLY A O 1
ATOM 566 N N . ASP A 1 81 ? 8.682 0.068 -26.992 1.00 90.75 81 ASP A N 1
ATOM 567 C CA . ASP A 1 81 ? 9.721 0.281 -25.987 1.00 90.75 81 ASP A CA 1
ATOM 568 C C . ASP A 1 81 ? 9.521 -0.688 -24.811 1.00 90.75 81 ASP A C 1
ATOM 570 O O . ASP A 1 81 ? 8.967 -0.352 -23.761 1.00 90.75 81 ASP A O 1
ATOM 574 N N . TYR A 1 82 ? 9.916 -1.941 -25.039 1.00 88.44 82 TYR A N 1
ATOM 575 C CA . TYR A 1 82 ? 9.660 -3.059 -24.124 1.00 88.44 82 TYR A CA 1
ATOM 576 C C . TYR A 1 82 ? 10.457 -2.968 -22.817 1.00 88.44 82 TYR A C 1
ATOM 578 O O . TYR A 1 82 ? 9.957 -3.362 -21.767 1.00 88.44 82 TYR A O 1
ATOM 586 N N . GLU A 1 83 ? 11.661 -2.392 -22.861 1.00 89.12 83 GLU A N 1
ATOM 587 C CA . GLU A 1 83 ? 12.511 -2.182 -21.683 1.00 89.12 83 GLU A CA 1
ATOM 588 C C . GLU A 1 83 ? 11.838 -1.216 -20.696 1.00 89.12 83 GLU A C 1
ATOM 590 O O . GLU A 1 83 ? 11.705 -1.502 -19.502 1.00 89.12 83 GLU A O 1
ATOM 595 N N . ASN A 1 84 ? 11.343 -0.083 -21.209 1.00 88.88 84 ASN A N 1
ATOM 596 C CA . ASN A 1 84 ? 10.634 0.892 -20.389 1.00 88.88 84 ASN A CA 1
ATOM 597 C C . ASN A 1 84 ? 9.269 0.364 -19.942 1.00 88.88 84 ASN A C 1
ATOM 599 O O . ASN A 1 84 ? 8.897 0.578 -18.789 1.00 88.88 84 ASN A O 1
ATOM 603 N N . ALA A 1 85 ? 8.553 -0.374 -20.797 1.00 88.06 85 ALA A N 1
ATOM 604 C CA . ALA A 1 85 ? 7.297 -1.018 -20.414 1.00 88.06 85 ALA A CA 1
ATOM 605 C C . ALA A 1 85 ? 7.484 -1.963 -19.216 1.00 88.06 85 ALA A C 1
ATOM 607 O O . ALA A 1 85 ? 6.742 -1.872 -18.238 1.00 88.06 85 ALA A O 1
ATOM 608 N N . PHE A 1 86 ? 8.519 -2.804 -19.254 1.00 89.88 86 PHE A N 1
ATOM 609 C CA . PHE A 1 86 ? 8.861 -3.699 -18.152 1.00 89.88 86 PHE A CA 1
ATOM 610 C C . PHE A 1 86 ? 9.241 -2.925 -16.883 1.00 89.88 86 PHE A C 1
ATOM 612 O O . PHE A 1 86 ? 8.719 -3.205 -15.804 1.00 89.88 86 PHE A O 1
ATOM 619 N N . SER A 1 87 ? 10.093 -1.904 -17.004 1.00 91.25 87 SER A N 1
ATOM 620 C CA . SER A 1 87 ? 10.509 -1.068 -15.869 1.00 91.25 87 SER A CA 1
ATOM 621 C C . SER A 1 87 ? 9.320 -0.382 -15.180 1.00 91.25 87 SER A C 1
ATOM 623 O O . SER A 1 87 ? 9.197 -0.424 -13.953 1.00 91.25 87 SER A O 1
ATOM 625 N N . PHE A 1 88 ? 8.392 0.186 -15.957 1.00 92.00 88 PHE A N 1
ATOM 626 C CA . PHE A 1 88 ? 7.176 0.801 -15.422 1.00 92.00 88 PHE A CA 1
ATOM 627 C C . PHE A 1 88 ? 6.220 -0.226 -14.800 1.00 92.00 88 PHE A C 1
ATOM 629 O O . PHE A 1 88 ? 5.629 0.052 -13.756 1.00 92.00 88 PHE A O 1
ATOM 636 N N . ALA A 1 89 ? 6.098 -1.425 -15.375 1.00 89.56 89 ALA A N 1
ATOM 637 C CA . ALA A 1 89 ? 5.292 -2.502 -14.800 1.00 89.56 89 ALA A CA 1
ATOM 638 C C . ALA A 1 89 ? 5.843 -2.984 -13.444 1.00 89.56 89 ALA A C 1
ATOM 640 O O . ALA A 1 89 ? 5.087 -3.161 -12.483 1.00 89.56 89 ALA A O 1
ATOM 641 N N . VAL A 1 90 ? 7.166 -3.118 -13.325 1.00 90.50 90 VAL A N 1
ATOM 642 C CA . VAL A 1 90 ? 7.830 -3.437 -12.051 1.00 90.50 90 VAL A CA 1
ATOM 643 C C . VAL A 1 90 ? 7.638 -2.307 -11.038 1.00 90.50 90 VAL A C 1
ATOM 645 O O . VAL A 1 90 ? 7.346 -2.577 -9.873 1.00 90.50 90 VAL A O 1
ATOM 648 N N . ALA A 1 91 ? 7.739 -1.044 -11.464 1.00 90.75 91 ALA A N 1
ATOM 649 C CA . ALA A 1 91 ? 7.487 0.106 -10.596 1.00 90.75 91 ALA A CA 1
ATOM 650 C C . ALA A 1 91 ? 6.034 0.150 -10.091 1.00 90.75 91 ALA A C 1
ATOM 652 O O . ALA A 1 91 ? 5.810 0.432 -8.914 1.00 90.75 91 ALA A O 1
ATOM 653 N N . CYS A 1 92 ? 5.060 -0.181 -10.945 1.00 91.19 92 CYS A N 1
ATOM 654 C CA . CYS A 1 92 ? 3.659 -0.338 -10.553 1.00 91.19 92 CYS A CA 1
ATOM 655 C C . CYS A 1 92 ? 3.510 -1.429 -9.484 1.00 91.19 92 CYS A C 1
ATOM 657 O O . CYS A 1 92 ? 2.995 -1.153 -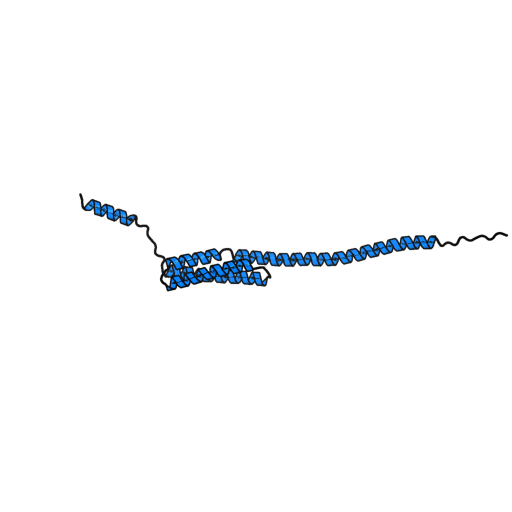8.403 1.00 91.19 92 CYS A O 1
ATOM 659 N N . SER A 1 93 ? 4.047 -2.625 -9.748 1.00 89.00 93 SER A N 1
ATOM 660 C CA . SER A 1 93 ? 3.987 -3.774 -8.831 1.00 89.00 93 SER A CA 1
ATOM 661 C C . SER A 1 93 ? 4.624 -3.448 -7.472 1.00 89.00 93 SER A C 1
ATOM 663 O O . SER A 1 93 ? 4.047 -3.724 -6.426 1.00 89.00 93 SER A O 1
ATOM 665 N N . GLY A 1 94 ? 5.771 -2.763 -7.466 1.00 87.56 94 GLY A N 1
ATOM 666 C CA . GLY A 1 94 ? 6.425 -2.310 -6.235 1.00 87.56 94 GLY A CA 1
ATOM 667 C C . GLY A 1 94 ? 5.673 -1.197 -5.493 1.00 87.56 94 GLY A C 1
ATOM 668 O O . GLY A 1 94 ? 5.764 -1.111 -4.272 1.00 87.56 94 GLY A O 1
ATOM 669 N N . ALA A 1 95 ? 4.921 -0.346 -6.198 1.00 86.56 95 ALA A N 1
ATOM 670 C CA . ALA A 1 95 ? 4.108 0.703 -5.579 1.00 86.56 95 ALA A CA 1
ATOM 671 C C . ALA A 1 95 ? 2.830 0.152 -4.924 1.00 86.56 95 ALA A C 1
ATOM 673 O O . ALA A 1 95 ? 2.346 0.732 -3.947 1.00 86.56 95 ALA A O 1
ATOM 674 N N . VAL A 1 96 ? 2.289 -0.952 -5.452 1.00 89.19 96 VAL A N 1
ATOM 675 C CA . VAL A 1 96 ? 1.131 -1.657 -4.877 1.00 89.19 96 VAL A CA 1
ATOM 676 C C . VAL A 1 96 ? 1.529 -2.717 -3.852 1.00 89.19 96 VAL A C 1
ATOM 678 O O . VAL A 1 96 ? 0.683 -3.151 -3.065 1.00 89.19 96 VAL A O 1
ATOM 681 N N . ASP A 1 97 ? 2.809 -3.093 -3.806 1.00 87.62 97 ASP A N 1
ATOM 682 C CA . ASP A 1 97 ? 3.333 -4.008 -2.801 1.00 87.62 97 ASP A CA 1
ATOM 683 C C . ASP A 1 97 ? 3.114 -3.446 -1.387 1.00 87.62 97 ASP A C 1
ATOM 685 O O . ASP A 1 97 ? 3.332 -2.268 -1.090 1.00 87.62 97 ASP A O 1
ATOM 689 N N . GLY A 1 98 ? 2.592 -4.289 -0.502 1.00 80.56 98 GLY A N 1
ATOM 690 C CA . GLY A 1 98 ? 2.211 -3.897 0.854 1.00 80.56 98 GLY A CA 1
ATOM 691 C C . GLY A 1 98 ? 0.931 -3.055 0.983 1.00 80.56 98 GLY A C 1
ATOM 692 O O . GLY A 1 98 ? 0.419 -2.954 2.097 1.00 80.56 98 GLY A O 1
ATOM 693 N N . VAL A 1 99 ? 0.332 -2.529 -0.097 1.00 85.56 99 VAL A N 1
ATOM 694 C CA . VAL A 1 99 ? -0.937 -1.765 -0.016 1.00 85.56 99 VAL A CA 1
ATOM 695 C C . VAL A 1 99 ? -2.074 -2.638 0.515 1.00 85.56 99 VAL A C 1
ATOM 697 O O . VAL A 1 99 ? -2.841 -2.200 1.370 1.00 85.56 99 VAL A O 1
ATOM 700 N N . ALA A 1 100 ? -2.152 -3.899 0.083 1.00 82.31 100 ALA A N 1
ATOM 701 C CA . ALA A 1 100 ? -3.140 -4.848 0.596 1.00 82.31 100 ALA A CA 1
ATOM 702 C C . ALA A 1 100 ? -2.950 -5.143 2.098 1.00 82.31 100 ALA A C 1
ATOM 704 O O . ALA A 1 100 ? -3.926 -5.280 2.837 1.00 82.31 100 ALA A O 1
ATOM 705 N N . ALA A 1 101 ? -1.700 -5.199 2.569 1.00 84.06 101 ALA A N 1
ATOM 706 C CA . ALA A 1 101 ? -1.391 -5.402 3.983 1.00 84.06 101 ALA A CA 1
ATOM 707 C C . ALA A 1 101 ? -1.735 -4.160 4.822 1.00 84.06 101 ALA A C 1
ATOM 709 O O . ALA A 1 101 ? -2.340 -4.289 5.887 1.00 84.06 101 ALA A O 1
ATOM 710 N N . ASP A 1 102 ? -1.409 -2.963 4.328 1.00 85.56 102 ASP A N 1
ATOM 711 C CA . ASP A 1 102 ? -1.783 -1.691 4.954 1.00 85.56 102 ASP A CA 1
ATOM 712 C C . ASP A 1 102 ? -3.314 -1.548 5.038 1.00 85.56 102 ASP A C 1
ATOM 714 O O . ASP A 1 102 ? -3.846 -1.172 6.085 1.00 85.56 102 ASP A O 1
ATOM 718 N N . ALA A 1 103 ? -4.036 -1.922 3.975 1.00 82.31 103 ALA A N 1
ATOM 719 C CA . ALA A 1 103 ? -5.498 -1.894 3.933 1.00 82.31 103 ALA A CA 1
ATOM 720 C C . ALA A 1 103 ? -6.112 -2.852 4.965 1.00 82.31 103 ALA A C 1
ATOM 722 O O . ALA A 1 103 ? -7.021 -2.476 5.707 1.00 82.31 103 ALA A O 1
ATOM 723 N N . ALA A 1 104 ? -5.575 -4.071 5.072 1.00 83.50 104 ALA A N 1
ATOM 724 C CA . ALA A 1 104 ? -6.013 -5.041 6.072 1.00 83.50 104 ALA A CA 1
ATOM 725 C C . ALA A 1 104 ? -5.783 -4.540 7.509 1.00 83.50 104 ALA A C 1
ATOM 727 O O . ALA A 1 104 ? -6.636 -4.741 8.374 1.00 83.50 104 ALA A O 1
ATOM 728 N N . ARG A 1 105 ? -4.666 -3.850 7.772 1.00 85.62 105 ARG A N 1
ATOM 729 C CA . ARG A 1 105 ? -4.394 -3.248 9.089 1.00 85.62 105 ARG A CA 1
ATOM 730 C C . ARG A 1 105 ? -5.365 -2.118 9.414 1.00 85.62 105 ARG A C 1
ATOM 732 O O . ARG A 1 105 ? -5.929 -2.110 10.500 1.00 85.62 105 ARG A O 1
ATOM 739 N N . LEU A 1 106 ? -5.610 -1.221 8.463 1.00 84.94 106 LEU A N 1
ATOM 740 C CA . LEU A 1 106 ? -6.566 -0.123 8.622 1.00 84.94 106 LEU A CA 1
ATOM 741 C C . LEU A 1 106 ? -7.991 -0.618 8.888 1.00 84.94 106 LEU A C 1
ATOM 743 O O . LEU A 1 106 ? -8.707 -0.038 9.703 1.00 84.94 106 LEU A O 1
ATOM 747 N N . LYS A 1 107 ? -8.389 -1.719 8.245 1.00 84.06 107 LYS A N 1
ATOM 748 C CA . LYS A 1 107 ? -9.658 -2.399 8.515 1.00 84.06 107 LYS A CA 1
ATOM 749 C C . LYS A 1 107 ? -9.747 -2.892 9.963 1.00 84.06 107 LYS A C 1
ATOM 751 O O . LYS A 1 107 ? -10.748 -2.630 10.624 1.00 84.06 107 LYS A O 1
ATOM 756 N N . LEU A 1 108 ? -8.703 -3.557 10.464 1.00 82.19 108 LEU A N 1
ATOM 757 C CA . LEU A 1 108 ? -8.649 -4.026 11.855 1.00 82.19 108 LEU A CA 1
ATOM 758 C C . LEU A 1 108 ? -8.687 -2.860 12.851 1.00 82.19 108 LEU A C 1
ATOM 760 O O . LEU A 1 108 ? -9.480 -2.892 13.790 1.00 82.19 108 LEU A O 1
ATOM 764 N N . ASP A 1 109 ? -7.908 -1.805 12.608 1.00 80.44 109 ASP A N 1
ATOM 765 C CA . ASP A 1 109 ? -7.893 -0.609 13.458 1.00 80.44 109 ASP A CA 1
ATOM 766 C C . ASP A 1 109 ? -9.275 0.074 13.493 1.00 80.44 109 ASP A C 1
ATOM 768 O O . ASP A 1 109 ? -9.731 0.520 14.550 1.00 80.44 109 ASP A O 1
ATOM 772 N N . ALA A 1 110 ? -9.982 0.122 12.358 1.00 77.62 110 ALA A N 1
ATOM 773 C CA . ALA A 1 110 ? -11.337 0.666 12.282 1.00 77.62 110 ALA A CA 1
ATOM 774 C C . ALA A 1 110 ? -12.356 -0.195 13.052 1.00 77.62 110 ALA A C 1
ATOM 776 O O . ALA A 1 110 ? -13.213 0.345 13.763 1.00 77.62 110 ALA A O 1
ATOM 777 N N . GLU A 1 111 ? -12.258 -1.523 12.963 1.00 75.25 111 GLU A N 1
ATOM 778 C CA . GLU A 1 111 ? -13.100 -2.451 13.727 1.00 75.25 111 GLU A CA 1
ATOM 779 C C . GLU A 1 111 ? -12.844 -2.344 15.243 1.00 75.25 111 GLU A C 1
ATOM 781 O O . GLU A 1 111 ? -13.798 -2.277 16.031 1.00 75.25 111 GLU A O 1
ATOM 786 N N . GLU A 1 112 ? -11.580 -2.236 15.662 1.00 73.19 112 GLU A N 1
ATOM 787 C CA . GLU A 1 112 ? -11.196 -2.043 17.065 1.00 73.19 112 GLU A CA 1
ATOM 788 C C . GLU A 1 112 ? -11.646 -0.687 17.614 1.00 73.19 112 GLU A C 1
ATOM 790 O O . GLU A 1 112 ? -12.206 -0.622 18.714 1.00 73.19 112 GLU A O 1
ATOM 795 N N . ALA A 1 113 ? -11.479 0.398 16.853 1.00 68.00 113 ALA A N 1
ATOM 796 C CA . ALA A 1 113 ? -11.969 1.720 17.241 1.00 68.00 113 ALA A CA 1
ATOM 797 C C . ALA A 1 113 ? -13.493 1.710 17.448 1.00 68.00 113 ALA A C 1
ATOM 799 O O . ALA A 1 113 ? -14.015 2.302 18.406 1.00 68.00 113 ALA A O 1
ATOM 800 N N . ARG A 1 114 ? -14.214 0.965 16.601 1.00 60.66 114 ARG A N 1
ATOM 801 C CA . ARG A 1 114 ? -15.656 0.756 16.746 1.00 60.66 114 ARG A CA 1
ATOM 802 C C . ARG A 1 114 ? -15.963 0.005 18.041 1.00 60.66 114 ARG A C 1
ATOM 804 O O . ARG A 1 114 ? -16.783 0.489 18.822 1.00 60.66 114 ARG A O 1
ATOM 811 N N . ALA A 1 115 ? -15.266 -1.092 18.333 1.00 61.12 115 ALA A N 1
ATOM 812 C CA . ALA A 1 115 ? -15.442 -1.859 19.570 1.00 61.12 115 ALA A CA 1
ATOM 813 C C . ALA A 1 115 ? -15.104 -1.046 20.837 1.00 61.12 115 ALA A C 1
ATOM 815 O O . ALA A 1 115 ? -15.858 -1.074 21.814 1.00 61.12 115 ALA A O 1
ATOM 816 N N . GLY A 1 116 ? -14.025 -0.261 20.817 1.00 57.47 116 GLY A N 1
ATOM 817 C CA . GLY A 1 116 ? -13.606 0.583 21.939 1.00 57.47 116 GLY A CA 1
ATOM 818 C C . GLY A 1 116 ? -14.616 1.684 22.269 1.00 57.47 116 GLY A C 1
ATOM 819 O O . GLY A 1 116 ? -14.893 1.947 23.444 1.00 57.47 116 GLY A O 1
ATOM 820 N N . SER A 1 117 ? -15.239 2.278 21.246 1.00 58.56 117 SER A N 1
ATOM 821 C CA . SER A 1 117 ? -16.305 3.270 21.440 1.00 58.56 117 SER A CA 1
ATOM 822 C C . SER A 1 117 ? -17.554 2.671 22.108 1.00 58.56 117 SER A C 1
ATOM 824 O O . SER A 1 117 ? -18.151 3.302 22.985 1.00 58.56 117 SER A O 1
ATOM 826 N N . PHE A 1 118 ? -17.898 1.416 21.788 1.00 59.38 118 PHE A N 1
ATOM 827 C CA . PHE A 1 118 ? -18.992 0.696 22.445 1.00 59.38 118 PHE A CA 1
ATOM 828 C C . PHE A 1 118 ? -18.704 0.416 23.922 1.00 59.38 118 PHE A C 1
ATOM 830 O O . PHE A 1 118 ? -19.614 0.540 24.740 1.00 59.38 118 PHE A O 1
ATOM 837 N N . VAL A 1 119 ? -17.460 0.097 24.294 1.00 59.31 119 VAL A N 1
ATOM 838 C CA . VAL A 1 119 ? -17.093 -0.139 25.702 1.00 59.31 119 VAL A CA 1
ATOM 839 C C . VAL A 1 119 ? -17.262 1.135 26.530 1.00 59.31 119 VAL A C 1
ATOM 841 O O . VAL A 1 119 ? -17.872 1.090 27.599 1.00 59.31 119 VAL A O 1
ATOM 844 N N . TRP A 1 120 ? -16.813 2.287 26.027 1.00 51.69 120 TRP A N 1
ATOM 845 C CA . TRP A 1 120 ? -17.020 3.567 26.714 1.00 51.69 120 TRP A CA 1
ATOM 846 C C . TRP A 1 120 ? -18.499 3.956 26.810 1.00 51.69 120 TRP A C 1
ATOM 848 O O . TRP A 1 120 ? -18.938 4.426 27.862 1.00 51.69 120 TRP A O 1
ATOM 858 N N . ALA A 1 121 ? -19.290 3.707 25.762 1.00 60.06 121 ALA A N 1
ATOM 859 C CA . ALA A 1 121 ? -20.731 3.956 25.784 1.00 60.06 121 ALA A CA 1
ATOM 860 C C . ALA A 1 121 ? -21.472 3.041 26.783 1.00 60.06 121 ALA A C 1
ATOM 862 O O . ALA A 1 121 ? -22.350 3.497 27.522 1.00 60.06 121 ALA A O 1
ATOM 863 N N . LEU A 1 122 ? -21.089 1.763 26.861 1.00 56.06 122 LEU A N 1
ATOM 864 C CA . LEU A 1 122 ? -21.692 0.778 27.761 1.00 56.06 122 LEU A CA 1
ATOM 865 C C . LEU A 1 122 ? -21.315 1.036 29.231 1.00 56.06 122 LEU A C 1
ATOM 867 O O . LEU A 1 122 ? -22.171 0.998 30.123 1.00 56.06 122 LEU A O 1
ATOM 871 N N . VAL A 1 123 ? -20.048 1.372 29.489 1.00 58.69 123 VAL A N 1
ATOM 872 C CA . VAL A 1 123 ? -19.569 1.756 30.825 1.00 58.69 123 VAL A CA 1
ATOM 873 C C . VAL A 1 123 ? -20.208 3.078 31.261 1.00 58.69 123 VAL A C 1
ATOM 875 O O . VAL A 1 123 ? -20.692 3.168 32.389 1.00 58.69 123 VAL A O 1
ATOM 878 N N . GLY A 1 124 ? -20.335 4.064 30.367 1.00 59.00 124 GLY A N 1
ATOM 879 C CA . GLY A 1 124 ? -21.009 5.333 30.661 1.00 59.00 124 GLY A CA 1
ATOM 880 C C . GLY A 1 124 ? -22.469 5.164 31.102 1.00 59.00 124 GLY A C 1
ATOM 881 O O . GLY A 1 124 ? -22.910 5.824 32.045 1.00 59.00 124 GLY A O 1
ATOM 882 N N . SER A 1 125 ? -23.204 4.231 30.488 1.00 59.62 125 SER A N 1
ATOM 883 C CA . SER A 1 125 ? -24.609 3.971 30.835 1.00 59.62 125 SER A CA 1
ATOM 884 C C . SER A 1 125 ? -24.772 3.296 32.208 1.00 59.62 125 SER A C 1
ATOM 886 O O . SER A 1 125 ? -25.660 3.653 32.986 1.00 59.62 125 SER A O 1
ATOM 888 N N . SER A 1 126 ? -23.875 2.370 32.563 1.00 64.44 126 SER A N 1
ATOM 889 C CA . SER A 1 126 ? -23.941 1.656 33.850 1.00 64.44 126 SER A CA 1
ATOM 890 C C . SER A 1 126 ? -23.530 2.519 35.049 1.00 64.44 126 SER A C 1
ATOM 892 O O . SER A 1 126 ? -24.120 2.405 36.127 1.00 64.44 126 SER A O 1
ATOM 894 N N . VAL A 1 127 ? -22.585 3.445 34.863 1.00 73.12 127 VAL A N 1
ATOM 895 C CA . VAL A 1 127 ? -22.120 4.353 35.926 1.00 73.12 127 VAL A CA 1
ATOM 896 C C . VAL A 1 127 ? -23.238 5.285 36.406 1.00 73.12 127 VAL A C 1
ATOM 898 O O . VAL A 1 127 ? -23.373 5.512 37.611 1.00 73.12 127 VAL A O 1
ATOM 901 N N . GLY A 1 128 ? -24.096 5.769 35.502 1.00 72.25 128 GLY A N 1
ATOM 902 C CA . GLY A 1 128 ? -25.232 6.623 35.868 1.00 72.25 128 GLY A CA 1
ATOM 903 C C . GLY A 1 128 ? -26.232 5.927 36.798 1.00 72.25 128 GLY A C 1
ATOM 904 O O . GLY A 1 128 ? -26.699 6.521 37.774 1.00 72.25 128 GLY A O 1
ATOM 905 N N . LEU A 1 129 ? -26.505 4.643 36.548 1.00 73.69 129 LEU A N 1
ATOM 906 C CA . LEU A 1 129 ? -27.429 3.850 37.361 1.00 73.69 129 LEU A CA 1
ATOM 907 C C . LEU A 1 129 ? -26.865 3.590 38.767 1.00 73.69 129 LEU A C 1
ATOM 909 O O . LEU A 1 129 ? -27.580 3.722 39.762 1.00 73.69 129 LEU A O 1
ATOM 913 N N . VAL A 1 130 ? -25.566 3.283 38.858 1.00 77.69 130 VAL A N 1
ATOM 914 C CA . VAL A 1 130 ? -24.870 3.062 40.136 1.00 77.69 130 VAL A CA 1
ATOM 915 C C . VAL A 1 130 ? -24.874 4.333 40.986 1.00 77.69 130 VAL A C 1
ATOM 917 O O . VAL A 1 130 ? -25.186 4.272 42.177 1.00 77.69 130 VAL A O 1
ATOM 920 N N . LEU A 1 131 ? -24.597 5.493 40.385 1.00 81.50 131 LEU A N 1
ATOM 921 C CA . LEU A 1 131 ? -24.627 6.771 41.098 1.00 81.50 131 LEU A CA 1
ATOM 922 C C . LEU A 1 131 ? -26.031 7.087 41.631 1.00 81.50 131 LEU A C 1
ATOM 924 O O . LEU A 1 131 ? -26.160 7.426 42.806 1.00 81.50 131 LEU A O 1
ATOM 928 N N . LEU A 1 132 ? -27.084 6.910 40.827 1.00 84.19 132 LEU A N 1
ATOM 929 C CA . LEU A 1 132 ? -28.473 7.117 41.264 1.00 84.19 132 LEU A CA 1
ATOM 930 C C . LEU A 1 132 ? -28.843 6.257 42.480 1.00 84.19 132 LEU A C 1
ATOM 932 O O . LEU A 1 132 ? -29.426 6.762 43.442 1.00 84.19 132 LEU A O 1
ATOM 936 N N . VAL A 1 133 ? -28.464 4.977 42.468 1.00 85.62 133 VAL A N 1
ATOM 937 C CA . VAL A 1 133 ? -28.729 4.051 43.581 1.00 85.62 133 VAL A CA 1
ATOM 938 C C . VAL A 1 133 ? -27.965 4.467 44.840 1.00 85.62 133 VAL A C 1
ATOM 940 O O . VAL A 1 133 ? -28.545 4.506 45.930 1.00 85.62 133 VAL A O 1
ATOM 943 N N . VAL A 1 134 ? -26.685 4.824 44.708 1.00 83.88 134 VAL A N 1
ATOM 944 C CA . VAL A 1 134 ? -25.842 5.242 45.840 1.00 83.88 134 VAL A CA 1
ATOM 945 C C . VAL A 1 134 ? -26.336 6.559 46.442 1.00 83.88 134 VAL A C 1
ATOM 947 O O . VAL A 1 134 ? -26.513 6.642 47.660 1.00 83.88 134 VAL A O 1
ATOM 950 N N . PHE A 1 135 ? -26.624 7.568 45.616 1.00 84.44 135 PHE A N 1
ATOM 951 C CA . PHE A 1 135 ? -27.165 8.848 46.080 1.00 84.44 135 PHE A CA 1
ATOM 952 C C . PHE A 1 135 ? -28.566 8.699 46.683 1.00 84.44 135 PHE A C 1
ATOM 954 O O . PHE A 1 135 ? -28.848 9.322 47.707 1.00 84.44 135 PHE A O 1
ATOM 961 N N . GLY A 1 136 ? -29.414 7.830 46.128 1.00 86.56 136 GLY A N 1
ATOM 962 C CA . GLY A 1 136 ? -30.720 7.502 46.702 1.00 86.56 136 GLY A CA 1
ATOM 963 C C . GLY A 1 136 ? -30.609 6.855 48.087 1.00 86.56 136 GLY A C 1
ATOM 964 O O . GLY A 1 136 ? -31.266 7.290 49.035 1.00 86.56 136 GLY A O 1
ATOM 965 N N . LEU A 1 137 ? -29.723 5.867 48.247 1.00 87.19 137 LEU A N 1
ATOM 966 C CA . LEU A 1 137 ? -29.469 5.202 49.532 1.00 87.19 137 LEU A CA 1
ATOM 967 C C . LEU A 1 137 ? -28.864 6.146 50.578 1.00 87.19 137 LEU A C 1
ATOM 969 O O . LEU A 1 137 ? -29.263 6.117 51.748 1.00 87.19 137 LEU A O 1
ATOM 973 N N . LEU A 1 138 ? -27.909 6.986 50.175 1.00 85.25 138 LEU A N 1
ATOM 974 C CA . LEU A 1 138 ? -27.298 7.992 51.046 1.00 85.25 138 LEU A CA 1
ATOM 975 C C . LEU A 1 138 ? -28.316 9.051 51.467 1.00 85.25 138 LEU A C 1
ATOM 977 O O . LEU A 1 138 ? -28.431 9.340 52.660 1.00 85.25 138 LEU A O 1
ATOM 981 N N . GLY A 1 139 ? -29.094 9.567 50.514 1.00 84.81 139 GLY A N 1
ATOM 982 C CA . GLY A 1 139 ? -30.190 10.498 50.765 1.00 84.81 139 GLY A CA 1
ATOM 983 C C . GLY A 1 139 ? -31.186 9.920 51.765 1.00 84.81 139 GLY A C 1
ATOM 984 O O . GLY A 1 139 ? -31.468 10.554 52.781 1.00 84.81 139 GLY A O 1
ATOM 985 N N . TRP A 1 140 ? -31.624 8.674 51.561 1.00 82.56 140 TRP A N 1
ATOM 986 C CA . TRP A 1 140 ? -32.522 7.971 52.479 1.00 82.56 140 TRP A CA 1
ATOM 987 C C . TRP A 1 140 ? -31.930 7.809 53.886 1.00 82.56 140 TRP A C 1
ATOM 989 O O . TRP A 1 140 ? -32.606 8.075 54.883 1.00 82.56 140 TRP A O 1
ATOM 999 N N . ARG A 1 141 ? -30.654 7.419 54.008 1.00 81.75 141 ARG A N 1
ATOM 1000 C CA . ARG A 1 141 ? -29.994 7.274 55.320 1.00 81.75 141 ARG A CA 1
ATOM 1001 C C . ARG A 1 141 ? -29.837 8.604 56.054 1.00 81.75 141 ARG A C 1
ATOM 1003 O O . ARG A 1 141 ? -30.024 8.641 57.274 1.00 81.75 141 ARG A O 1
ATOM 1010 N N . LEU A 1 142 ? -29.499 9.677 55.344 1.00 80.25 142 LEU A N 1
ATOM 1011 C CA . LEU A 1 142 ? -29.349 11.012 55.923 1.00 80.25 142 LEU A CA 1
ATOM 1012 C C . LEU A 1 142 ? -30.699 11.594 56.342 1.00 80.25 142 LEU A C 1
ATOM 1014 O O . LEU A 1 142 ? -30.819 12.065 57.473 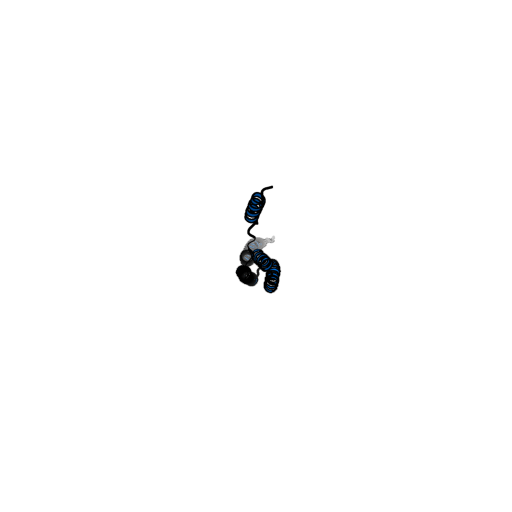1.00 80.25 142 LEU A O 1
ATOM 1018 N N . LEU A 1 143 ? -31.721 11.480 55.488 1.00 76.94 143 LEU A N 1
ATOM 1019 C CA . LEU A 1 143 ? -33.099 11.856 55.805 1.00 76.94 143 LEU A CA 1
ATOM 1020 C C . LEU A 1 143 ? -33.596 11.115 57.036 1.00 76.94 143 LEU A C 1
ATOM 1022 O O . LEU A 1 143 ? -34.111 11.747 57.953 1.00 76.94 143 LEU A O 1
ATOM 1026 N N . ARG A 1 144 ? -33.379 9.799 57.109 1.00 73.94 144 ARG A N 1
ATOM 1027 C CA . ARG A 1 144 ? -33.780 9.007 58.272 1.00 73.94 144 ARG A CA 1
ATOM 1028 C C . ARG A 1 144 ? -33.084 9.491 59.543 1.00 73.94 144 ARG A C 1
ATOM 1030 O O . ARG A 1 144 ? -33.757 9.668 60.550 1.00 73.94 144 ARG A O 1
ATOM 1037 N N . LYS A 1 145 ? -31.777 9.781 59.503 1.00 74.69 145 LYS A N 1
ATOM 1038 C CA . LYS A 1 145 ? -31.054 10.367 60.649 1.00 74.69 145 LYS A CA 1
ATOM 1039 C C . LYS A 1 145 ? -31.601 11.743 61.046 1.00 74.69 145 LYS A C 1
ATOM 1041 O O . LYS A 1 145 ? -31.767 12.003 62.235 1.00 74.69 145 LYS A O 1
ATOM 1046 N N . TRP A 1 146 ? -31.889 12.609 60.078 1.00 70.38 146 TRP A N 1
ATOM 1047 C CA . TRP A 1 146 ? -32.394 13.961 60.331 1.00 70.38 146 TRP A CA 1
ATOM 1048 C C . TRP A 1 146 ? -33.825 13.965 60.870 1.00 70.38 146 TRP A C 1
ATOM 1050 O O . TRP A 1 146 ? -34.089 14.611 61.882 1.00 70.38 146 TRP A O 1
ATOM 1060 N N . TYR A 1 147 ? -34.731 13.208 60.251 1.00 66.19 147 TYR A N 1
ATOM 1061 C CA . TYR A 1 147 ? -36.114 13.073 60.707 1.00 66.19 147 TYR A CA 1
ATOM 1062 C C . TYR A 1 147 ? -36.188 12.445 62.096 1.00 66.19 147 TYR A C 1
ATOM 1064 O O . TYR A 1 147 ? -36.905 12.963 62.945 1.00 66.19 147 TYR A O 1
ATOM 1072 N N . PHE A 1 148 ? -35.404 11.400 62.378 1.00 61.97 148 PHE A N 1
ATOM 1073 C CA . PHE A 1 148 ? -35.399 10.782 63.707 1.00 61.97 148 PHE A CA 1
ATOM 1074 C C . PHE A 1 148 ? -34.906 11.757 64.786 1.00 61.97 148 PHE A C 1
ATOM 1076 O O . PHE A 1 148 ? -35.480 11.822 65.871 1.00 61.97 148 PHE A O 1
ATOM 1083 N N . LYS A 1 149 ? -33.902 12.588 64.466 1.00 62.06 149 LYS A N 1
ATOM 1084 C CA . LYS A 1 149 ? -33.404 13.641 65.364 1.00 62.06 149 LYS A CA 1
ATOM 1085 C C . LYS A 1 149 ? -34.432 14.761 65.576 1.00 62.06 149 LYS A C 1
ATOM 1087 O O . LYS A 1 149 ? -34.543 15.274 66.684 1.00 62.06 149 LYS A O 1
ATOM 1092 N N . ARG A 1 150 ? -35.209 15.114 64.546 1.00 60.75 150 ARG A N 1
ATOM 1093 C CA . ARG A 1 150 ? -36.271 16.134 64.633 1.00 60.75 150 ARG A CA 1
ATOM 1094 C C . ARG A 1 150 ? -37.498 15.645 65.405 1.00 60.75 150 ARG A C 1
ATOM 1096 O O . ARG A 1 150 ? -38.059 16.406 66.181 1.00 60.75 150 ARG A O 1
ATOM 1103 N N . VAL A 1 151 ? -37.884 14.380 65.235 1.00 61.88 151 VAL A N 1
ATOM 1104 C CA . VAL A 1 151 ? -39.043 13.781 65.919 1.00 61.88 151 VAL A CA 1
ATOM 1105 C C . VAL A 1 151 ? -38.762 13.535 67.408 1.00 61.88 151 VAL A C 1
ATOM 1107 O O . VAL A 1 151 ? -39.652 13.720 68.229 1.00 61.88 151 VAL A O 1
ATOM 1110 N N . LEU A 1 152 ? -37.521 13.215 67.796 1.00 54.47 152 LEU A N 1
ATOM 1111 C CA . LEU A 1 152 ? -37.133 13.101 69.213 1.00 54.47 152 LEU A CA 1
ATOM 1112 C C . LEU A 1 152 ? -36.944 14.451 69.927 1.00 54.47 152 LEU A C 1
ATOM 1114 O O . LEU A 1 152 ? -36.964 14.481 71.153 1.00 54.47 152 LEU A O 1
ATOM 1118 N N . GLY A 1 153 ? -36.793 15.551 69.183 1.00 56.75 153 GLY A N 1
ATOM 1119 C CA . GLY A 1 153 ? -36.740 16.912 69.729 1.00 56.75 153 GLY A CA 1
ATOM 1120 C C . GLY A 1 153 ? -38.111 17.548 69.988 1.00 56.75 153 GLY A C 1
ATOM 1121 O O . GLY A 1 153 ? -38.169 18.602 70.605 1.00 56.75 153 GLY A O 1
ATOM 1122 N N . MET A 1 154 ? -39.210 16.923 69.545 1.00 56.34 154 MET A N 1
ATOM 1123 C CA . MET A 1 154 ? -40.584 17.389 69.792 1.00 56.34 154 MET A CA 1
ATOM 1124 C C . MET A 1 154 ? -41.303 16.562 70.869 1.00 56.34 154 MET A C 1
ATOM 1126 O O . MET A 1 154 ? -42.494 16.275 70.747 1.00 56.34 154 MET A O 1
ATOM 1130 N N . ARG A 1 155 ? -40.607 16.168 71.944 1.00 50.03 155 ARG A N 1
ATOM 1131 C CA . ARG A 1 155 ? -41.324 15.901 73.198 1.00 50.03 155 ARG A CA 1
ATOM 1132 C C . ARG A 1 155 ? -41.609 17.260 73.841 1.00 50.03 155 ARG A C 1
ATOM 1134 O O . ARG A 1 155 ? -40.644 17.951 74.154 1.00 50.03 155 ARG A O 1
ATOM 1141 N N . PRO A 1 156 ? -42.881 17.674 73.980 1.00 51.88 156 PRO A N 1
ATOM 1142 C CA . PRO A 1 156 ? -43.205 18.956 74.585 1.00 51.88 156 PRO A CA 1
ATOM 1143 C C . PRO A 1 156 ? -42.701 18.963 76.029 1.00 51.88 156 PRO A C 1
ATOM 1145 O O . PRO A 1 156 ? -43.000 18.042 76.793 1.00 51.88 156 PRO A O 1
ATOM 1148 N N . GLU A 1 157 ? -41.927 19.989 76.386 1.00 57.56 157 GLU A N 1
ATOM 1149 C CA . GLU A 1 157 ? -41.734 20.386 77.777 1.00 57.56 157 GLU A CA 1
ATOM 1150 C C . GLU A 1 157 ? -43.127 20.602 78.368 1.00 57.56 157 GLU A C 1
ATOM 1152 O O . GLU A 1 157 ? -43.822 21.569 78.058 1.00 57.56 157 GLU A O 1
ATOM 1157 N N . VAL A 1 158 ? -43.572 19.642 79.176 1.00 55.78 158 VAL A N 1
ATOM 1158 C CA . VAL A 1 158 ? -44.705 19.832 80.071 1.00 55.78 158 VAL A CA 1
ATOM 1159 C C . VAL A 1 158 ? -44.268 20.862 81.102 1.00 55.78 158 VAL A C 1
ATOM 1161 O O . VAL A 1 158 ? -43.644 20.535 82.109 1.00 55.78 158 VAL A O 1
ATOM 1164 N N . GLY A 1 159 ? -44.565 22.126 80.802 1.00 51.28 159 GLY A N 1
ATOM 1165 C CA . GLY A 1 159 ? -44.628 23.191 81.786 1.00 51.28 159 GLY A CA 1
ATOM 1166 C C . GLY A 1 159 ? -45.649 22.791 82.841 1.00 51.28 159 GLY A C 1
ATOM 1167 O O . GLY A 1 159 ? -46.851 22.969 82.653 1.00 51.28 159 GLY A O 1
ATOM 1168 N N . GLY A 1 160 ? -45.156 22.190 83.922 1.00 48.72 160 GLY A N 1
ATOM 1169 C CA . GLY A 1 160 ? -45.892 22.043 85.165 1.00 48.72 160 GLY A CA 1
ATOM 1170 C C . GLY A 1 160 ? -46.153 23.438 85.706 1.00 48.72 160 GLY A C 1
ATOM 1171 O O . GLY A 1 160 ? -45.260 24.073 86.259 1.00 48.72 160 GLY A O 1
ATOM 1172 N N . VAL A 1 161 ? -47.367 23.912 85.445 1.00 56.44 161 VAL A N 1
ATOM 1173 C CA . VAL A 1 161 ? -47.971 25.101 86.032 1.00 56.44 161 VAL A CA 1
ATOM 1174 C C . VAL A 1 161 ? -47.906 24.979 87.554 1.00 56.44 161 VAL A C 1
ATOM 1176 O O . VAL A 1 161 ? -48.312 23.969 88.124 1.00 56.44 161 VAL A O 1
ATOM 1179 N N . SER A 1 162 ? -47.340 26.011 88.168 1.00 47.12 162 SER A N 1
ATOM 1180 C CA . SER A 1 162 ? -47.425 26.346 89.585 1.00 47.12 162 SER A CA 1
ATOM 1181 C C . SER A 1 162 ? -48.874 26.564 90.013 1.00 47.12 162 SER A C 1
ATOM 1183 O O . SER A 1 162 ? -49.540 27.382 89.386 1.00 47.12 162 SER A O 1
ATOM 1185 N N . ASP A 1 163 ? -49.283 25.883 91.084 1.00 51.81 163 ASP A N 1
ATOM 1186 C CA . ASP A 1 163 ? -50.124 26.386 92.182 1.00 51.81 163 ASP A CA 1
ATOM 1187 C C . ASP A 1 163 ? -49.835 25.559 93.449 1.00 51.81 163 ASP A C 1
ATOM 1189 O O . ASP A 1 163 ? -49.765 24.310 93.342 1.00 51.81 163 ASP A O 1
#

Radius of gyration: 41.28 Å; chains: 1; bounding box: 103×40×131 Å

pLDDT: mean 78.34, std 13.73, range [47.12, 95.0]